Protein AF-A0A436SE49-F1 (afdb_monomer)

Sequence (71 aa):
MRSLRMRQHDYQLDGRCVYCRVNLDSLPPDDRTDEHVVPLSLNGTLVIRDGACKECGCRVHVDRNLALRRL

Radius of gyration: 14.27 Å; Cα contacts (8 Å, |Δi|>4): 99; chains: 1; bounding box: 34×30×36 Å

Secondary structure (DSSP, 8-state):
----PPPPEEE--SSB-TTT--BGGGS-GGGEEEEESS-GGGT--EEEEEEEEHHHHHHHHHHHHHTTS--

Mean predicted aligned error: 7.39 Å

Foldseek 3Di:
DDDDDDDADEDEDPCAAPPPRDRVVPPDQVQFDKDFPDDVVVVGRYIYGSHHGNVVVCVVCVVVVVVVPPD

pLDDT: mean 83.34, std 17.2, range [39.47, 96.19]

Structure (mmCIF, N/CA/C/O backbone):
data_AF-A0A436SE49-F1
#
_entry.id   AF-A0A436SE49-F1
#
loop_
_atom_site.group_PDB
_atom_site.id
_atom_site.type_symbol
_atom_site.label_atom_id
_atom_site.label_alt_id
_atom_site.label_comp_id
_atom_site.label_asym_id
_atom_site.label_entity_id
_atom_site.label_seq_id
_atom_site.pdbx_PDB_ins_code
_atom_site.Cartn_x
_atom_site.Cartn_y
_atom_site.Cartn_z
_atom_site.occupancy
_atom_site.B_iso_or_equiv
_atom_site.auth_seq_id
_atom_site.auth_comp_id
_atom_site.auth_asym_id
_atom_site.auth_atom_id
_atom_site.pdbx_PDB_model_num
ATOM 1 N N . MET A 1 1 ? -25.486 5.809 23.981 1.00 51.12 1 MET A N 1
ATOM 2 C CA . MET A 1 1 ? -24.750 6.036 22.716 1.00 51.12 1 MET A CA 1
ATOM 3 C C . MET A 1 1 ? -24.163 4.709 22.254 1.00 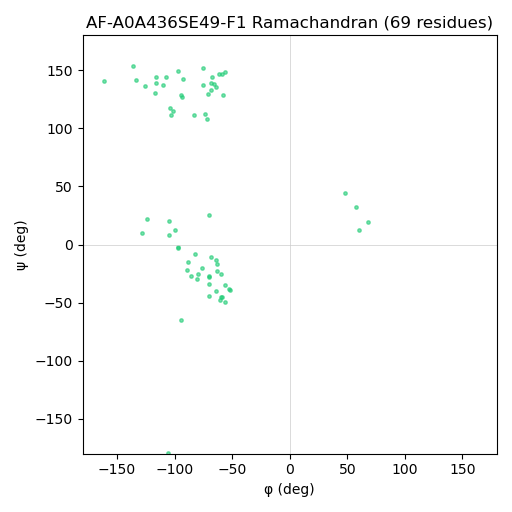51.12 1 MET A C 1
ATOM 5 O O . MET A 1 1 ? -23.329 4.166 22.964 1.00 51.12 1 MET A O 1
ATOM 9 N N . ARG A 1 2 ? -24.617 4.140 21.128 1.00 64.31 2 ARG A N 1
ATOM 10 C CA . ARG A 1 2 ? -23.900 3.027 20.481 1.00 64.31 2 ARG A CA 1
ATOM 11 C C . ARG A 1 2 ? -22.810 3.652 19.618 1.00 64.31 2 ARG A C 1
ATOM 13 O O . ARG A 1 2 ? -23.137 4.334 18.653 1.00 64.31 2 ARG A O 1
ATOM 20 N N . SER A 1 3 ? -21.544 3.475 19.981 1.00 71.94 3 SER A N 1
ATOM 21 C CA . SER A 1 3 ? -20.459 3.818 19.065 1.00 71.94 3 SER A CA 1
ATOM 22 C C . SER A 1 3 ? -20.484 2.837 17.894 1.00 71.94 3 SER A C 1
ATOM 24 O O . SER A 1 3 ? -20.622 1.625 18.079 1.00 71.94 3 SER A O 1
ATOM 26 N N . LEU A 1 4 ? -20.392 3.360 16.674 1.00 78.38 4 LEU A N 1
ATOM 27 C CA . LEU A 1 4 ? -20.140 2.532 15.504 1.00 78.38 4 LEU A CA 1
ATOM 28 C C . LEU A 1 4 ? -18.670 2.114 15.573 1.00 78.38 4 LEU A C 1
ATOM 30 O O . LEU A 1 4 ? -17.778 2.955 15.490 1.00 78.38 4 LEU A O 1
ATOM 34 N N . ARG A 1 5 ? -18.411 0.820 15.784 1.00 80.38 5 ARG A N 1
ATOM 35 C CA . ARG A 1 5 ? -17.059 0.277 15.629 1.00 80.38 5 ARG A CA 1
ATOM 36 C C . ARG A 1 5 ? -16.720 0.256 14.143 1.00 80.38 5 ARG A C 1
ATOM 38 O O . ARG A 1 5 ? -17.507 -0.245 13.340 1.00 80.38 5 ARG A O 1
ATOM 45 N N . MET A 1 6 ? -15.557 0.794 13.789 1.00 82.81 6 MET A N 1
ATOM 46 C CA . MET A 1 6 ? -15.050 0.688 12.427 1.00 82.81 6 MET A CA 1
ATOM 47 C C . MET A 1 6 ? -14.778 -0.783 12.104 1.00 82.81 6 MET A C 1
ATOM 49 O O . MET A 1 6 ? -14.238 -1.521 12.930 1.00 82.81 6 MET A O 1
ATOM 53 N N . ARG A 1 7 ? -15.195 -1.213 10.912 1.00 88.12 7 ARG A N 1
ATOM 54 C CA . ARG A 1 7 ? -14.855 -2.540 10.396 1.00 88.12 7 ARG A CA 1
ATOM 55 C C . ARG A 1 7 ? -13.356 -2.582 10.104 1.00 88.12 7 ARG A C 1
ATOM 57 O O . ARG A 1 7 ? -12.837 -1.618 9.560 1.00 88.12 7 ARG A O 1
ATOM 64 N N . GLN A 1 8 ? -12.706 -3.691 10.440 1.00 90.00 8 GLN A N 1
ATOM 65 C CA . GLN A 1 8 ? -11.326 -3.969 10.042 1.00 90.00 8 GLN A CA 1
ATOM 66 C C . GLN A 1 8 ? -11.356 -4.801 8.765 1.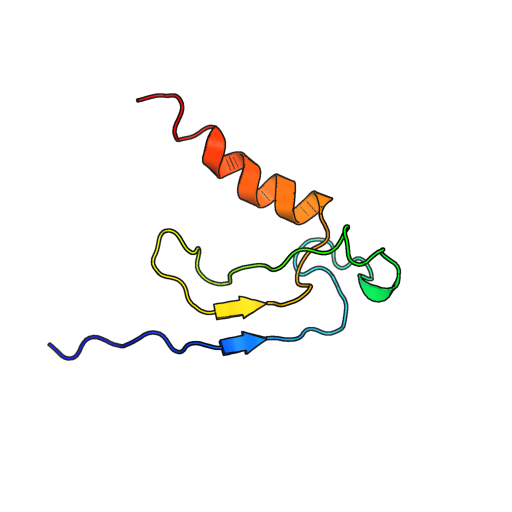00 90.00 8 GLN A C 1
ATOM 68 O O . GLN A 1 8 ? -12.097 -5.788 8.704 1.00 90.00 8 GLN A O 1
ATOM 73 N N . HIS A 1 9 ? -10.616 -4.385 7.743 1.00 92.25 9 HIS A N 1
ATOM 74 C CA . HIS A 1 9 ? -10.579 -5.109 6.479 1.00 92.25 9 HIS A CA 1
ATOM 75 C C . HIS A 1 9 ? -9.362 -4.724 5.645 1.00 92.25 9 HIS A C 1
ATOM 77 O O . HIS A 1 9 ? -9.035 -3.539 5.539 1.00 92.25 9 HIS A O 1
ATOM 83 N N . ASP A 1 10 ? -8.787 -5.733 5.000 1.00 92.50 10 ASP A N 1
ATOM 84 C CA . ASP A 1 10 ? -7.719 -5.591 4.022 1.00 92.50 10 ASP A CA 1
ATOM 85 C C . ASP A 1 10 ? -8.314 -5.779 2.622 1.00 92.50 10 ASP A C 1
ATOM 87 O O . ASP A 1 10 ? -8.840 -6.843 2.298 1.00 92.50 10 ASP A O 1
ATOM 91 N N . TYR A 1 11 ? -8.246 -4.738 1.799 1.00 91.94 11 TYR A N 1
ATOM 92 C CA . TYR A 1 11 ? -8.691 -4.747 0.412 1.00 91.94 11 TYR A CA 1
ATOM 93 C C . TYR A 1 11 ? -7.532 -5.107 -0.519 1.00 91.94 11 TYR A C 1
ATOM 95 O O . TYR A 1 11 ? -6.408 -4.633 -0.341 1.00 91.94 11 TYR A O 1
ATOM 103 N N . GLN A 1 12 ? -7.844 -5.880 -1.557 1.00 87.62 12 GLN A N 1
ATOM 104 C CA . GLN A 1 12 ? -6.978 -6.099 -2.713 1.00 87.62 12 GLN A CA 1
ATOM 105 C C . GLN A 1 12 ? -7.584 -5.409 -3.936 1.00 87.62 12 GLN A C 1
ATOM 107 O O . GLN A 1 12 ? -8.797 -5.468 -4.149 1.00 87.62 12 GLN A O 1
ATOM 112 N N . LEU A 1 13 ? -6.747 -4.735 -4.722 1.00 85.44 13 LEU A N 1
ATOM 113 C CA . LEU A 1 13 ? -7.157 -4.025 -5.936 1.00 85.44 13 LEU A CA 1
ATOM 114 C C . LEU A 1 13 ? -6.739 -4.768 -7.205 1.00 85.44 13 LEU A C 1
ATOM 116 O O . LEU A 1 13 ? -6.106 -5.817 -7.156 1.00 85.44 13 LEU A O 1
ATOM 120 N N . ASP A 1 14 ? -7.068 -4.177 -8.353 1.00 89.62 14 ASP A N 1
ATOM 121 C CA . ASP A 1 14 ? -6.747 -4.637 -9.707 1.00 89.62 14 ASP A CA 1
ATOM 122 C C . ASP A 1 14 ? -5.252 -4.526 -10.074 1.00 89.62 14 ASP A C 1
ATOM 124 O O . ASP A 1 14 ? -4.919 -4.374 -11.248 1.00 89.62 14 ASP A O 1
ATOM 128 N N . GLY A 1 15 ? -4.353 -4.541 -9.084 1.00 9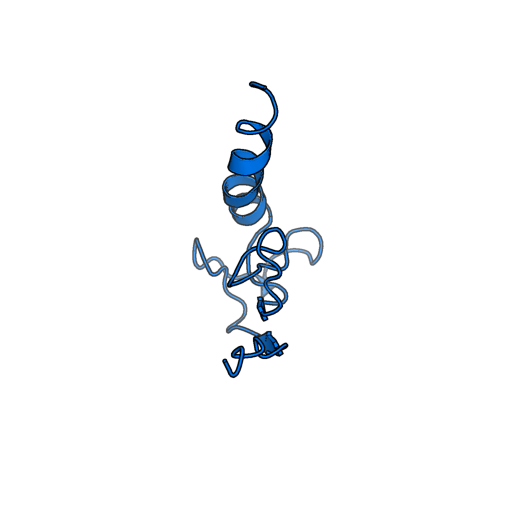1.88 15 GLY A N 1
ATOM 129 C CA . GLY A 1 15 ? -2.912 -4.381 -9.289 1.00 91.88 15 GLY A CA 1
ATOM 130 C C . GLY A 1 15 ? -2.519 -2.982 -9.770 1.00 91.88 15 GLY A C 1
ATOM 131 O O . GLY A 1 15 ? -1.450 -2.807 -10.346 1.00 91.88 15 GLY A O 1
ATOM 132 N N . ARG A 1 16 ? -3.367 -1.960 -9.583 1.00 95.31 16 ARG A N 1
ATOM 133 C CA . ARG A 1 16 ? -3.076 -0.576 -9.992 1.00 95.31 16 ARG A CA 1
ATOM 134 C C . ARG A 1 16 ? -2.989 0.364 -8.803 1.00 95.31 16 ARG A C 1
ATOM 136 O O . ARG A 1 16 ? -3.794 0.291 -7.882 1.00 95.31 16 ARG A O 1
ATOM 143 N N . CYS A 1 17 ? -2.079 1.332 -8.894 1.00 95.31 17 CYS A N 1
ATOM 144 C CA . CYS A 1 17 ? -1.963 2.399 -7.904 1.00 95.31 17 CYS A CA 1
ATOM 145 C C . CYS A 1 17 ? -3.286 3.169 -7.790 1.00 95.31 17 CYS A C 1
ATOM 147 O O . CYS A 1 17 ? -3.805 3.658 -8.799 1.00 95.31 17 CYS A O 1
ATOM 149 N N . VAL A 1 18 ? -3.803 3.335 -6.570 1.00 94.75 18 VAL A N 1
ATOM 150 C CA . VAL A 1 18 ? -5.038 4.098 -6.299 1.00 94.75 18 VAL A CA 1
ATOM 151 C C . VAL A 1 18 ? -4.952 5.554 -6.749 1.00 94.75 18 VAL A C 1
ATOM 153 O O . VAL A 1 18 ? -5.975 6.157 -7.057 1.00 94.75 18 VAL A O 1
ATOM 156 N N . TYR A 1 19 ? -3.737 6.099 -6.828 1.00 94.06 19 TYR A N 1
ATOM 157 C CA . TYR A 1 19 ? -3.486 7.497 -7.162 1.00 94.06 19 TYR A CA 1
ATOM 158 C C . TYR A 1 19 ? -3.206 7.701 -8.654 1.00 94.06 19 TYR A C 1
ATOM 160 O O . TYR A 1 19 ?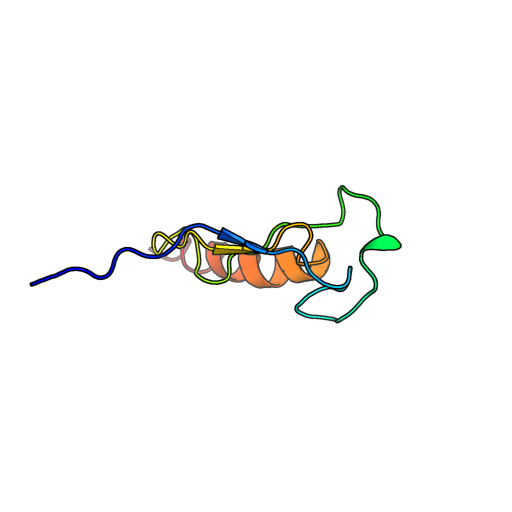 -3.981 8.347 -9.352 1.00 94.06 19 TYR A O 1
ATOM 168 N N . CYS A 1 20 ? -2.104 7.146 -9.167 1.00 94.94 20 CYS A N 1
ATOM 169 C CA . CYS A 1 20 ? -1.649 7.400 -10.540 1.00 94.94 20 CYS A CA 1
ATOM 170 C C . CYS A 1 20 ? -2.061 6.322 -11.553 1.00 94.94 20 CYS A C 1
ATOM 172 O O . CYS A 1 20 ? -1.754 6.449 -12.735 1.00 94.94 20 CYS A O 1
ATOM 174 N N . ARG A 1 21 ? -2.741 5.254 -11.107 1.00 95.19 21 ARG A N 1
ATOM 175 C CA . ARG A 1 21 ? -3.222 4.134 -11.939 1.00 95.19 21 ARG A CA 1
ATOM 176 C C . ARG A 1 21 ? -2.132 3.352 -12.690 1.00 95.19 21 ARG A C 1
ATOM 178 O O . ARG A 1 21 ? -2.478 2.527 -13.539 1.00 95.19 21 ARG A O 1
ATOM 185 N N . VAL A 1 22 ? -0.848 3.557 -12.365 1.00 95.62 22 VAL A N 1
ATOM 186 C CA . VAL A 1 22 ? 0.257 2.723 -12.869 1.00 95.62 22 VAL A CA 1
ATOM 187 C C . VAL A 1 22 ? 0.043 1.265 -12.466 1.00 95.62 22 VAL A C 1
ATOM 189 O O . VAL A 1 22 ? -0.507 0.993 -11.395 1.00 95.62 22 VAL A O 1
ATOM 192 N N . ASN A 1 23 ? 0.471 0.342 -13.326 1.00 96.19 23 ASN A N 1
ATOM 193 C CA . ASN A 1 23 ? 0.426 -1.084 -13.043 1.00 96.19 23 ASN A CA 1
ATOM 194 C C . ASN A 1 23 ? 1.482 -1.442 -11.984 1.00 96.19 23 ASN A C 1
ATOM 196 O O . ASN A 1 23 ? 2.679 -1.441 -12.271 1.00 96.19 23 ASN A O 1
ATOM 200 N N . LEU A 1 24 ? 1.037 -1.754 -10.772 1.00 94.88 24 LEU A N 1
ATOM 201 C CA . LEU A 1 24 ? 1.890 -2.144 -9.657 1.00 94.88 24 LEU A CA 1
ATOM 202 C C . LEU A 1 24 ? 2.502 -3.518 -9.869 1.00 94.88 24 LEU A C 1
ATOM 204 O O . LEU A 1 24 ? 3.621 -3.719 -9.421 1.00 94.88 24 LEU A O 1
ATOM 208 N N . ASP A 1 25 ? 1.861 -4.416 -10.621 1.00 93.19 25 ASP A N 1
ATOM 209 C CA . ASP A 1 25 ? 2.418 -5.744 -10.901 1.00 93.19 25 ASP A CA 1
ATOM 210 C C . ASP A 1 25 ? 3.731 -5.689 -11.686 1.00 93.19 25 ASP A C 1
ATOM 212 O O . ASP A 1 25 ? 4.546 -6.604 -11.591 1.00 93.19 25 ASP A O 1
ATOM 216 N N . SER A 1 26 ? 3.967 -4.584 -12.399 1.00 94.31 26 SER A N 1
ATOM 217 C CA . SER A 1 26 ? 5.233 -4.311 -13.085 1.00 94.31 26 SER A CA 1
ATOM 218 C C . SER A 1 26 ? 6.332 -3.725 -12.190 1.00 94.31 26 SER A C 1
ATOM 220 O O . SER A 1 26 ? 7.471 -3.604 -12.635 1.00 94.31 26 SER A O 1
ATOM 222 N N . LEU A 1 27 ? 6.016 -3.365 -10.941 1.00 94.00 27 LEU A N 1
ATOM 223 C CA . LEU A 1 27 ? 6.964 -2.790 -9.985 1.00 94.00 27 LEU A CA 1
ATOM 224 C C . LEU A 1 27 ? 7.520 -3.858 -9.033 1.00 94.00 27 LEU A C 1
ATOM 226 O O . LEU A 1 27 ? 6.799 -4.795 -8.680 1.00 94.00 27 LEU A O 1
ATOM 230 N N . PRO A 1 28 ? 8.762 -3.720 -8.543 1.00 94.88 28 PRO A N 1
ATOM 231 C CA . PRO A 1 28 ? 9.265 -4.540 -7.444 1.00 94.88 28 PRO A CA 1
ATOM 232 C C . PRO A 1 28 ? 8.363 -4.434 -6.200 1.00 94.88 28 PRO A C 1
ATOM 234 O O . PRO A 1 28 ? 7.801 -3.362 -5.971 1.00 94.88 28 PRO A O 1
ATOM 237 N N . PRO A 1 29 ? 8.243 -5.487 -5.368 1.00 91.88 29 PRO A N 1
ATOM 238 C CA . PRO A 1 29 ? 7.471 -5.424 -4.123 1.00 91.88 29 PRO A CA 1
ATOM 239 C C . PRO A 1 29 ? 7.866 -4.246 -3.216 1.00 91.88 29 PRO A C 1
ATOM 241 O O . PRO A 1 29 ? 6.996 -3.573 -2.681 1.00 91.88 29 PRO A O 1
ATOM 244 N N . ASP A 1 30 ? 9.161 -3.919 -3.137 1.00 93.38 30 ASP A N 1
ATOM 245 C CA . ASP A 1 30 ? 9.690 -2.807 -2.324 1.00 93.38 30 ASP A CA 1
ATOM 246 C C . ASP A 1 30 ? 9.303 -1.400 -2.831 1.00 93.38 30 ASP A C 1
ATOM 248 O O . ASP A 1 30 ? 9.527 -0.396 -2.143 1.00 93.38 30 ASP A O 1
ATOM 252 N N . ASP A 1 31 ? 8.737 -1.316 -4.039 1.00 94.88 31 ASP A N 1
ATOM 253 C CA . ASP A 1 31 ? 8.224 -0.084 -4.647 1.00 94.88 31 ASP A CA 1
ATOM 254 C C . ASP A 1 31 ? 6.690 -0.005 -4.628 1.00 94.88 31 ASP A C 1
ATOM 256 O O . ASP A 1 31 ? 6.093 0.922 -5.194 1.00 94.88 31 ASP A O 1
ATOM 260 N N . ARG A 1 32 ? 6.046 -0.944 -3.933 1.00 93.81 32 ARG A N 1
ATOM 261 C CA . ARG A 1 32 ? 4.616 -0.955 -3.630 1.00 93.81 32 ARG A CA 1
ATOM 262 C C . ARG A 1 32 ? 4.436 -0.643 -2.147 1.00 93.81 32 ARG A C 1
ATOM 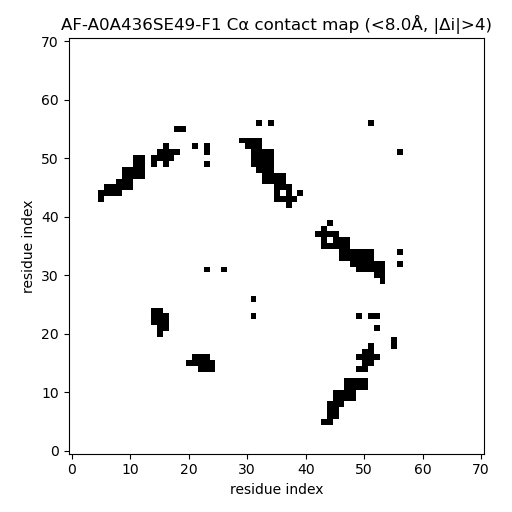264 O O . ARG A 1 32 ? 5.259 -1.004 -1.310 1.00 93.81 32 ARG A O 1
ATOM 271 N N . THR A 1 33 ? 3.380 0.082 -1.812 1.00 94.44 33 THR A N 1
ATOM 272 C CA . THR A 1 33 ? 3.083 0.478 -0.435 1.00 94.44 33 THR A CA 1
ATOM 273 C C . THR A 1 33 ? 1.625 0.223 -0.114 1.00 94.44 33 THR A C 1
ATOM 275 O O . THR A 1 33 ? 0.742 0.504 -0.931 1.00 94.44 33 THR A O 1
ATOM 278 N N . ASP A 1 34 ? 1.376 -0.227 1.109 1.00 94.06 34 ASP A N 1
ATOM 279 C CA . ASP A 1 34 ? 0.032 -0.288 1.666 1.00 94.06 34 ASP A CA 1
ATOM 280 C C . ASP A 1 34 ? -0.525 1.116 1.887 1.00 94.06 34 ASP A C 1
ATOM 282 O O . ASP A 1 34 ? 0.196 2.027 2.300 1.00 94.06 34 ASP A O 1
ATOM 286 N N . GLU A 1 35 ? -1.827 1.273 1.669 1.00 92.69 35 GLU A N 1
ATOM 287 C CA . GLU A 1 35 ? -2.507 2.549 1.853 1.00 92.69 35 GLU A CA 1
ATOM 288 C C . GLU A 1 35 ? -3.706 2.410 2.785 1.00 92.69 35 GLU A C 1
ATOM 290 O O . GLU A 1 35 ? -4.491 1.472 2.689 1.00 92.69 35 GLU A O 1
ATOM 295 N N . HIS A 1 36 ? -3.869 3.359 3.703 1.00 92.44 36 HIS A N 1
ATOM 296 C CA . HIS A 1 36 ? -5.006 3.361 4.616 1.00 92.44 36 HIS A CA 1
ATOM 297 C C . HIS A 1 36 ? -6.141 4.223 4.056 1.00 92.44 36 HIS A C 1
ATOM 299 O O . HIS A 1 36 ? -5.943 5.407 3.798 1.00 92.44 36 HIS A O 1
ATOM 305 N N . VAL A 1 37 ? -7.356 3.671 3.953 1.00 91.12 37 VAL A N 1
ATOM 306 C CA . VAL A 1 37 ? -8.543 4.432 3.498 1.00 91.12 37 VAL A CA 1
ATOM 307 C C . VAL A 1 37 ? -8.885 5.549 4.485 1.00 91.12 37 VAL A C 1
ATOM 309 O O . VAL A 1 37 ? -9.242 6.660 4.101 1.00 91.12 37 VAL A O 1
ATOM 312 N N . VAL A 1 38 ? -8.767 5.245 5.779 1.00 89.62 38 VAL A N 1
ATOM 313 C CA . VAL A 1 38 ? -8.806 6.233 6.857 1.00 89.62 38 VAL A CA 1
ATOM 314 C C . VAL A 1 38 ? -7.457 6.193 7.549 1.00 89.62 38 VAL A C 1
ATOM 316 O O . VAL A 1 38 ? -7.020 5.102 7.908 1.00 89.62 38 VAL A O 1
ATOM 319 N N . PRO A 1 39 ? -6.787 7.332 7.773 1.00 87.12 39 PRO A N 1
ATOM 320 C CA . PRO A 1 39 ? -5.431 7.290 8.280 1.00 87.12 39 PRO A CA 1
ATOM 321 C C . PRO A 1 39 ? -5.304 6.636 9.657 1.00 87.12 39 PRO A C 1
ATOM 323 O O . PRO A 1 39 ? -6.149 6.828 10.534 1.00 87.12 39 PRO A O 1
ATOM 326 N N . LEU A 1 40 ? -4.176 5.960 9.886 1.00 85.88 40 LEU A N 1
ATOM 327 C CA . LEU A 1 40 ? -3.882 5.283 11.153 1.00 85.88 40 LEU A CA 1
ATOM 328 C C . LEU A 1 40 ? -3.946 6.227 12.368 1.00 85.88 40 LEU A C 1
ATOM 330 O O . LEU A 1 40 ? -4.423 5.845 13.430 1.00 85.88 40 LEU A O 1
ATOM 334 N N . SER A 1 41 ? -3.550 7.493 12.195 1.00 87.00 41 SER A N 1
ATOM 335 C CA . SER A 1 41 ? -3.613 8.529 13.241 1.00 87.00 41 SER A CA 1
ATOM 336 C C . SER A 1 41 ? -5.037 8.855 13.710 1.00 87.00 41 SER A C 1
ATOM 338 O O . SER A 1 41 ? -5.207 9.482 14.748 1.00 87.00 41 SER A O 1
ATOM 340 N N . LEU A 1 42 ? -6.055 8.459 12.942 1.00 87.38 42 LEU A N 1
ATOM 341 C CA . LEU A 1 42 ? -7.473 8.578 13.288 1.00 87.38 42 LEU A CA 1
ATOM 342 C C . LEU A 1 42 ? -8.072 7.223 13.698 1.00 87.38 42 LEU A C 1
ATOM 344 O O . LEU A 1 42 ? -9.287 7.046 13.648 1.00 87.38 42 LEU A O 1
ATOM 348 N N . ASN A 1 43 ? -7.228 6.260 14.085 1.00 87.38 43 ASN A N 1
ATOM 349 C CA . ASN A 1 43 ? -7.601 4.870 14.356 1.00 87.38 43 ASN A CA 1
ATOM 350 C C . ASN A 1 43 ? -8.274 4.183 13.156 1.00 87.38 43 ASN A C 1
ATOM 352 O O . ASN A 1 43 ? -9.157 3.339 13.323 1.00 87.38 43 ASN A O 1
ATOM 356 N N . GLY A 1 44 ? -7.879 4.560 11.937 1.00 88.94 44 GLY A N 1
ATOM 357 C CA . GLY A 1 44 ? -8.328 3.881 10.731 1.00 88.94 44 GLY A CA 1
ATOM 358 C C . GLY A 1 44 ? -7.798 2.450 10.664 1.00 88.94 44 GLY A C 1
ATOM 359 O O . GLY A 1 44 ? -6.645 2.190 10.995 1.00 88.94 44 GLY A O 1
ATOM 360 N N . THR A 1 45 ? -8.659 1.519 10.256 1.00 92.94 45 THR A N 1
ATOM 361 C CA . THR A 1 45 ? -8.373 0.067 10.254 1.00 92.94 45 THR A CA 1
ATOM 362 C C . THR A 1 45 ? -8.655 -0.607 8.911 1.00 92.94 45 THR A C 1
ATOM 364 O O . THR A 1 45 ? -8.674 -1.832 8.810 1.00 92.94 45 THR A O 1
ATOM 367 N N . LEU A 1 46 ? -8.910 0.199 7.881 1.00 94.50 46 LEU A N 1
ATOM 368 C CA . LEU A 1 46 ? -9.151 -0.250 6.518 1.00 94.50 46 LEU A CA 1
ATOM 369 C C . LEU A 1 46 ? -7.878 -0.032 5.707 1.00 94.50 46 LEU A C 1
ATOM 371 O O . LEU A 1 46 ? -7.479 1.119 5.504 1.00 94.50 46 LEU A O 1
ATOM 375 N N . VAL A 1 47 ? -7.268 -1.123 5.257 1.00 94.94 47 VAL A N 1
ATOM 376 C CA . VAL A 1 47 ? -5.986 -1.111 4.548 1.00 94.94 47 VAL A CA 1
ATOM 377 C C . VAL A 1 47 ? -6.190 -1.627 3.134 1.00 94.94 47 VAL A C 1
ATOM 379 O O . VAL A 1 47 ? -6.924 -2.580 2.912 1.00 94.94 47 VAL A O 1
ATOM 382 N N . ILE A 1 48 ? -5.551 -0.995 2.165 1.00 94.94 48 ILE A N 1
ATOM 383 C CA . ILE A 1 48 ? -5.418 -1.472 0.796 1.00 94.94 48 ILE A CA 1
ATOM 384 C C . ILE A 1 48 ? -3.997 -2.009 0.670 1.00 94.94 48 ILE A C 1
ATOM 386 O O . ILE A 1 48 ? -3.043 -1.231 0.741 1.00 94.94 48 ILE A O 1
ATOM 390 N N . ARG A 1 49 ? -3.862 -3.328 0.522 1.00 94.25 49 ARG A N 1
ATOM 391 C CA . ARG A 1 49 ? -2.556 -3.976 0.358 1.00 94.25 49 ARG A CA 1
ATOM 392 C C . ARG A 1 49 ? -2.037 -3.746 -1.047 1.00 94.25 49 ARG A C 1
ATOM 394 O O . ARG A 1 49 ? -2.828 -3.819 -1.988 1.00 94.25 49 ARG A O 1
ATOM 401 N N . ASP A 1 50 ? -0.745 -3.442 -1.170 1.00 94.69 50 ASP A N 1
ATOM 402 C CA . ASP A 1 50 ? -0.134 -3.061 -2.451 1.00 94.69 50 ASP A CA 1
ATOM 403 C C . ASP A 1 50 ? -0.983 -1.999 -3.177 1.00 94.69 50 ASP A C 1
ATOM 405 O O . ASP A 1 50 ? -1.307 -2.119 -4.356 1.00 94.69 50 ASP A O 1
ATOM 409 N N . GLY A 1 51 ? -1.445 -0.986 -2.437 1.00 94.31 51 GLY A N 1
ATOM 410 C CA . GLY A 1 51 ? -2.438 -0.027 -2.924 1.00 94.31 51 GLY A CA 1
ATOM 411 C C . GLY A 1 51 ? -1.846 1.141 -3.707 1.00 94.31 51 GLY A C 1
ATOM 412 O O . GLY A 1 51 ? -2.514 1.723 -4.563 1.00 94.31 51 GLY A O 1
ATOM 413 N N . ALA A 1 52 ? -0.595 1.509 -3.437 1.00 95.44 52 ALA A N 1
ATOM 414 C CA . ALA A 1 52 ? 0.060 2.650 -4.064 1.00 95.44 52 ALA A CA 1
ATOM 415 C C . ALA A 1 52 ? 1.491 2.319 -4.497 1.00 95.44 52 ALA A C 1
ATOM 417 O O . ALA A 1 52 ? 2.146 1.457 -3.920 1.00 95.44 52 ALA A O 1
ATOM 418 N N . CYS A 1 53 ? 1.993 3.026 -5.511 1.00 95.88 53 CYS A N 1
ATOM 419 C CA . CYS A 1 53 ? 3.427 3.028 -5.777 1.00 95.88 53 CYS A CA 1
ATOM 420 C C . CYS A 1 53 ? 4.132 3.902 -4.734 1.00 95.88 53 CYS A C 1
ATOM 422 O O . CYS A 1 53 ? 3.565 4.886 -4.246 1.00 95.88 53 CYS A O 1
ATOM 424 N N . LYS A 1 54 ? 5.392 3.588 -4.448 1.00 94.44 54 LYS A N 1
ATOM 425 C CA . LYS A 1 54 ? 6.225 4.299 -3.472 1.00 94.44 54 LYS A CA 1
ATOM 426 C C . LYS A 1 54 ? 6.273 5.808 -3.689 1.00 94.44 54 LYS A C 1
ATOM 428 O O . LYS A 1 54 ? 6.194 6.563 -2.729 1.00 94.44 54 LYS A O 1
ATOM 433 N N . GLU A 1 55 ? 6.335 6.264 -4.939 1.00 93.38 55 GLU A N 1
ATOM 434 C CA . GLU A 1 55 ? 6.322 7.695 -5.264 1.00 93.38 55 GLU A CA 1
ATOM 435 C C . GLU A 1 55 ? 5.031 8.382 -4.787 1.00 93.38 55 GLU A C 1
ATOM 437 O O . GLU A 1 55 ? 5.082 9.431 -4.139 1.00 93.38 55 GLU A O 1
ATOM 442 N N . CYS A 1 56 ? 3.870 7.782 -5.067 1.00 94.00 56 CYS A N 1
ATOM 443 C CA . CYS A 1 56 ? 2.582 8.314 -4.630 1.00 94.00 56 CYS A CA 1
ATOM 444 C C . CYS A 1 56 ? 2.400 8.189 -3.115 1.00 94.00 56 CYS A C 1
ATOM 446 O O . CYS A 1 56 ? 1.993 9.166 -2.487 1.00 94.00 56 CYS A O 1
ATOM 448 N N . GLY A 1 57 ? 2.750 7.040 -2.528 1.00 90.81 57 GLY A N 1
ATOM 449 C CA . GLY A 1 57 ? 2.711 6.838 -1.080 1.00 90.81 57 GLY A CA 1
ATOM 450 C C . GLY A 1 57 ? 3.551 7.890 -0.354 1.00 90.81 57 GLY A C 1
ATOM 451 O O . GLY A 1 57 ? 3.056 8.593 0.524 1.00 90.81 57 GLY A O 1
ATOM 452 N N . CYS A 1 58 ? 4.796 8.109 -0.781 1.00 86.25 58 CYS A N 1
ATOM 453 C CA . CYS A 1 58 ? 5.646 9.140 -0.194 1.00 86.25 58 CYS A CA 1
ATOM 454 C C . CYS A 1 58 ? 5.029 10.539 -0.305 1.00 86.25 58 CYS A C 1
ATOM 456 O O . CYS A 1 58 ? 5.020 11.254 0.688 1.00 86.25 58 CYS A O 1
ATOM 458 N N . ARG A 1 59 ? 4.475 10.944 -1.453 1.00 83.38 59 ARG A N 1
ATOM 459 C CA . ARG A 1 59 ? 3.868 12.284 -1.595 1.00 83.38 59 ARG A CA 1
ATOM 460 C C . ARG A 1 59 ? 2.714 12.518 -0.622 1.00 83.38 59 ARG A C 1
ATOM 462 O O . ARG A 1 59 ? 2.671 13.562 0.018 1.00 8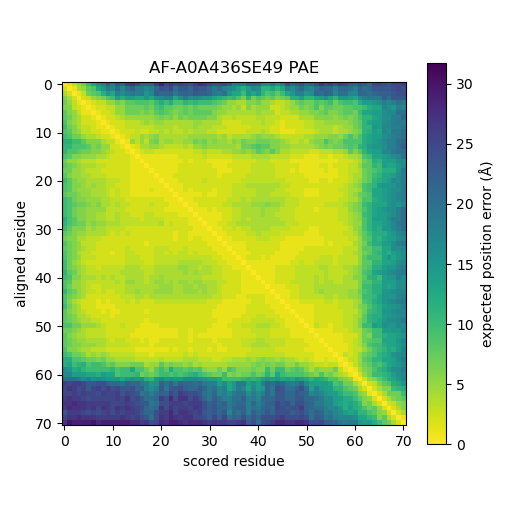3.38 59 ARG A O 1
ATOM 469 N N . VAL A 1 60 ? 1.823 11.540 -0.482 1.00 72.94 60 VAL A N 1
ATOM 470 C CA . VAL A 1 60 ? 0.649 11.639 0.400 1.00 72.94 60 VAL A CA 1
ATOM 471 C C . VAL A 1 60 ? 1.051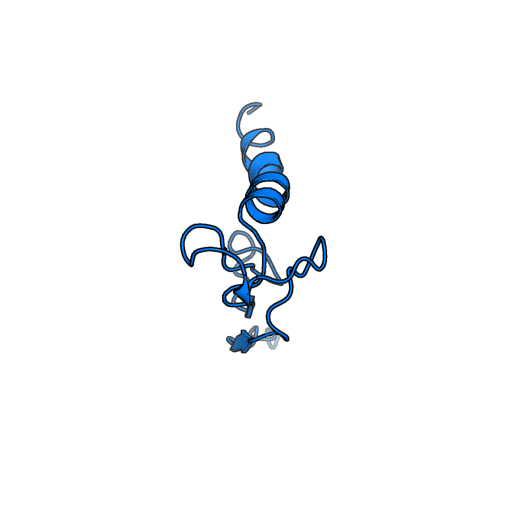 11.625 1.880 1.00 72.94 60 VAL A C 1
ATOM 473 O O . VAL A 1 60 ? 0.449 12.322 2.698 1.00 72.94 60 VAL A O 1
ATOM 476 N N . HIS A 1 61 ? 2.105 10.885 2.239 1.00 67.88 61 HIS A N 1
ATOM 477 C CA . HIS A 1 61 ? 2.566 10.774 3.629 1.00 67.88 61 HIS A CA 1
ATOM 478 C C . HIS A 1 61 ? 3.589 11.849 4.037 1.00 67.88 61 HIS A C 1
ATOM 480 O O . HIS A 1 61 ? 3.710 12.148 5.225 1.00 67.88 61 HIS A O 1
ATOM 486 N N . VAL A 1 62 ? 4.303 12.481 3.098 1.00 58.50 62 VAL A N 1
ATOM 487 C CA . VAL A 1 62 ? 5.292 13.543 3.385 1.00 58.50 62 VAL A CA 1
ATOM 488 C C . VAL A 1 62 ? 4.628 14.842 3.857 1.00 58.50 62 VAL A C 1
ATOM 490 O O . VAL A 1 62 ? 5.204 15.529 4.705 1.00 58.50 62 VAL A O 1
ATOM 493 N N . ASP A 1 63 ? 3.378 15.114 3.471 1.00 50.94 63 ASP A N 1
ATOM 494 C CA . ASP A 1 63 ? 2.608 16.239 4.030 1.00 50.94 63 ASP A CA 1
ATOM 495 C C . ASP A 1 63 ? 2.323 16.098 5.540 1.00 50.94 63 ASP A C 1
ATOM 497 O O . ASP A 1 63 ? 2.005 17.077 6.218 1.00 50.94 63 ASP A O 1
ATOM 501 N N . ARG A 1 64 ? 2.524 14.910 6.133 1.00 50.00 64 ARG A N 1
ATOM 502 C CA . ARG A 1 64 ? 2.389 14.705 7.588 1.00 50.00 64 ARG A CA 1
ATOM 503 C C . ARG A 1 64 ? 3.603 15.159 8.394 1.00 50.00 64 ARG A C 1
ATOM 505 O O . ARG A 1 64 ? 3.453 15.492 9.566 1.00 50.00 64 ARG A O 1
ATOM 512 N N . ASN A 1 65 ? 4.795 15.202 7.796 1.00 41.56 65 ASN A N 1
ATOM 513 C CA . ASN A 1 65 ? 6.019 15.590 8.509 1.00 41.56 65 ASN A CA 1
ATOM 514 C C . ASN A 1 65 ? 6.291 17.102 8.488 1.00 41.56 65 ASN A C 1
ATOM 516 O O . ASN A 1 65 ? 7.088 17.582 9.295 1.00 41.56 65 ASN A O 1
ATOM 520 N N . LEU A 1 66 ? 5.622 17.872 7.621 1.00 45.53 66 LEU A N 1
ATOM 521 C CA . LEU A 1 66 ? 5.721 19.336 7.646 1.00 45.53 66 LEU A CA 1
ATOM 522 C C . LEU A 1 66 ? 4.819 19.968 8.722 1.00 45.53 66 LEU A C 1
ATOM 524 O O . LEU A 1 66 ? 5.174 21.002 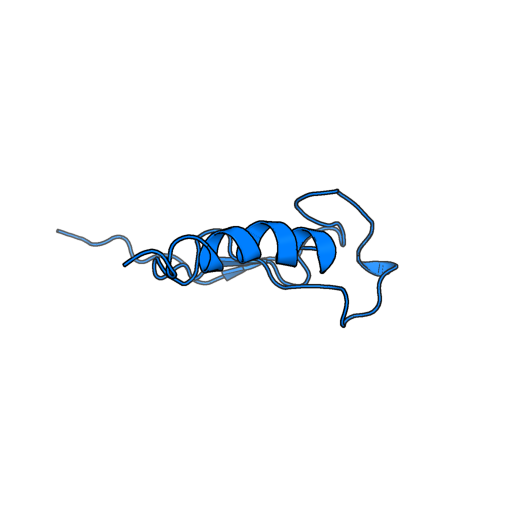9.285 1.00 45.53 66 LEU A O 1
ATOM 528 N N . ALA A 1 67 ? 3.686 19.336 9.050 1.00 44.97 67 ALA A N 1
ATOM 529 C CA . ALA A 1 67 ? 2.726 19.852 10.030 1.00 44.97 67 ALA A CA 1
ATOM 530 C C . ALA A 1 67 ? 3.163 19.673 11.50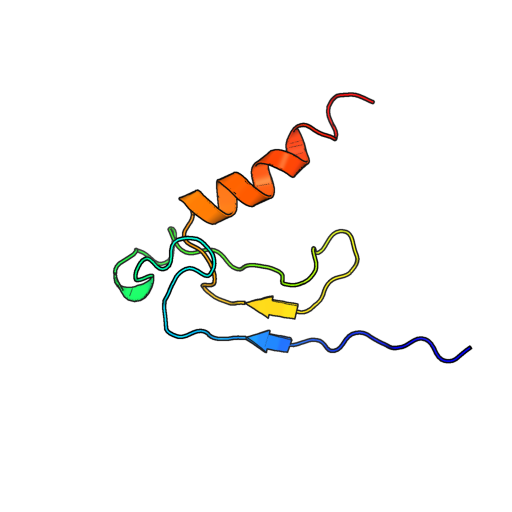0 1.00 44.97 67 ALA A C 1
ATOM 532 O O . ALA A 1 67 ? 2.681 20.394 12.368 1.00 44.97 67 ALA A O 1
ATOM 533 N N . LEU A 1 68 ? 4.094 18.755 11.791 1.00 47.03 68 LEU A N 1
ATOM 534 C CA . LEU A 1 68 ? 4.584 18.477 13.152 1.00 47.03 68 LEU A CA 1
ATOM 535 C C . LEU A 1 68 ? 5.896 19.200 13.513 1.00 47.03 68 LEU A C 1
ATOM 537 O O . LEU A 1 68 ? 6.357 19.089 14.641 1.00 47.03 68 LEU A O 1
ATOM 541 N N . ARG A 1 69 ? 6.504 19.950 12.583 1.00 41.31 69 ARG A N 1
ATOM 542 C CA . ARG A 1 69 ? 7.757 20.705 12.814 1.00 41.31 69 ARG A CA 1
ATOM 543 C C . ARG A 1 69 ? 7.548 22.203 13.090 1.00 41.31 69 ARG A C 1
ATOM 545 O O . ARG A 1 69 ? 8.504 22.970 13.023 1.00 41.31 69 ARG A O 1
ATOM 552 N N . ARG A 1 70 ? 6.309 22.637 13.348 1.00 39.62 70 ARG A N 1
ATOM 553 C CA . ARG A 1 70 ? 5.953 24.044 13.635 1.00 39.62 70 ARG A CA 1
ATOM 554 C C . ARG A 1 70 ? 5.224 24.246 14.973 1.00 39.62 70 ARG A C 1
ATOM 556 O O . ARG A 1 70 ? 4.544 25.257 15.133 1.00 39.62 70 ARG A O 1
ATOM 563 N N . LEU A 1 71 ? 5.365 23.311 15.910 1.00 39.47 71 LEU A N 1
ATOM 564 C CA . LEU A 1 71 ? 4.938 23.476 17.303 1.00 39.47 71 LEU A CA 1
ATOM 565 C C . LEU A 1 71 ? 6.158 23.432 18.218 1.00 39.47 71 LEU A C 1
ATOM 567 O O . LEU A 1 71 ? 7.023 22.562 17.967 1.00 39.47 71 LEU A O 1
#

Solvent-accessible surface area (backbone atoms only — not comparable to full-atom values): 4374 Å² total; per-residue (Å²): 134,88,78,83,76,81,71,72,48,77,43,79,70,93,42,35,15,77,81,82,59,50,64,46,79,83,45,61,73,92,44,41,30,69,38,55,82,40,52,62,93,76,73,34,52,33,35,26,53,62,24,22,39,43,73,58,46,46,59,71,53,51,65,59,62,64,71,69,72,78,118